Protein AF-A0A7S1WY12-F1 (afdb_monomer)

Organism: NCBI:txid63592

Solvent-accessible surface area (backbone atoms only — not comparable to full-atom values): 8008 Å² total; per-residue (Å²): 136,87,81,88,80,81,86,77,82,85,73,84,78,81,67,90,74,77,73,78,71,80,78,79,76,77,88,72,91,84,85,82,84,88,78,97,66,94,70,84,74,74,75,79,73,78,46,74,67,54,27,58,75,67,70,53,50,73,65,61,52,51,52,48,52,52,51,50,46,61,74,48,68,84,60,87,48,79,42,71,44,54,40,91,88,76,64,47,66,28,19,70,45,28,46,63,38,95,89,42,82,90,40,72,43,70,74,53,81,42,95,75,82,92,130

Radius of gyration: 26.6 Å; Cα contacts (8 Å, |Δi|>4): 78; chains: 1; bounding box: 49×37×88 Å

Sequence (115 aa):
PSGGRGATRGTRQWGPEVASRDEEWWHSDDSGSDSSGSGDEEREQATEAELDEWLIDPDVDAEDAKWVEEKRCGRESDAILSCPACLTTLCIDCQQHEVYLNQYRAMFVMNCAVG

pLDDT: mean 74.4, std 21.24, range [38.12, 96.06]

Foldseek 3Di:
DDDDDDDDDPPPDPDDPPPPPPCPPDPDDDDDDDDDDPDPPPPPDQDPVNCVVVVNDPVVVVVVVVVVCVVLVVDDAPDWDADPVPRHTFASHWDADPVHRPDIDHPHTDPDDDD

InterPro domains:
  IPR019370 E2F-associated phosphoprotein [PF10238] (56-114)
  IPR019370 E2F-associated phosphoprotein [PTHR15967] (29-114)

Secondary structure (DSSP, 8-state):
------------------------S-------------------PPPHHHHHHTT--HHHHHHHHHHHHHHHTT---S--EE-TTT--EEESSEEE-SS-TT-EEESS--S----

Mean predicted aligned error: 17.14 Å

Structure (mmCIF, N/CA/C/O backbone):
data_AF-A0A7S1WY12-F1
#
_entry.id   AF-A0A7S1WY12-F1
#
loop_
_atom_site.group_PDB
_atom_site.id
_atom_site.type_symbol
_atom_site.label_atom_id
_atom_site.label_alt_id
_atom_site.label_comp_id
_atom_site.label_asym_id
_atom_site.label_entity_id
_atom_site.label_seq_id
_atom_site.pdbx_PDB_ins_code
_atom_site.Cartn_x
_atom_site.Cartn_y
_atom_site.Cartn_z
_atom_site.occupancy
_atom_site.B_iso_or_equiv
_atom_site.auth_seq_id
_atom_site.auth_comp_id
_atom_site.auth_asym_id
_atom_site.auth_atom_id
_atom_site.pdbx_PDB_model_num
ATOM 1 N N . PRO A 1 1 ? 35.786 -23.676 -60.249 1.00 40.78 1 PRO A N 1
ATOM 2 C CA . PRO A 1 1 ? 35.154 -22.394 -59.850 1.00 40.78 1 PRO A CA 1
ATOM 3 C C . PRO A 1 1 ? 34.005 -22.656 -58.859 1.00 40.78 1 PRO A C 1
ATOM 5 O O . PRO A 1 1 ? 32.944 -23.123 -59.246 1.00 40.78 1 PRO A O 1
ATOM 8 N N . SER A 1 2 ? 34.292 -22.679 -57.556 1.00 46.25 2 SER A N 1
ATOM 9 C CA . SER A 1 2 ? 34.373 -21.491 -56.684 1.00 46.25 2 SER A CA 1
ATOM 10 C C . SER A 1 2 ? 32.996 -20.900 -56.380 1.00 46.25 2 SER A C 1
ATOM 12 O O . SER A 1 2 ? 32.371 -20.309 -57.255 1.00 46.25 2 SER A O 1
ATOM 14 N N . GLY A 1 3 ? 32.571 -20.997 -55.119 1.00 40.72 3 GLY A N 1
ATOM 15 C CA . GLY A 1 3 ? 31.475 -20.177 -54.609 1.00 40.72 3 GLY A CA 1
ATOM 16 C C . GLY A 1 3 ? 30.720 -20.785 -53.437 1.00 40.72 3 GLY A C 1
ATOM 17 O O . GLY A 1 3 ? 29.519 -21.001 -53.544 1.00 40.72 3 GLY A O 1
ATOM 18 N N . GLY A 1 4 ? 31.409 -21.057 -52.325 1.00 38.16 4 GLY A N 1
ATOM 19 C CA . GLY A 1 4 ? 30.743 -21.305 -51.048 1.00 38.16 4 GLY A CA 1
ATOM 20 C C . GLY A 1 4 ? 29.958 -20.071 -50.596 1.00 38.16 4 GLY A C 1
ATOM 21 O O . GLY A 1 4 ? 30.413 -18.940 -50.769 1.00 38.16 4 GLY A O 1
ATOM 22 N N . ARG A 1 5 ? 28.779 -20.279 -50.007 1.00 44.53 5 ARG A N 1
ATOM 23 C CA . ARG A 1 5 ? 28.081 -19.252 -49.226 1.00 44.53 5 ARG A CA 1
ATOM 24 C C . ARG A 1 5 ? 27.891 -19.807 -47.825 1.00 44.53 5 ARG A C 1
ATOM 26 O O . ARG A 1 5 ? 27.220 -20.816 -47.632 1.00 44.53 5 ARG A O 1
ATOM 33 N N . GLY A 1 6 ? 28.607 -19.182 -46.898 1.00 38.12 6 GLY A N 1
ATOM 34 C CA . GLY A 1 6 ? 28.653 -19.542 -45.495 1.00 38.12 6 GLY A CA 1
ATOM 35 C C . GLY A 1 6 ? 27.314 -19.329 -44.805 1.00 38.12 6 GLY A C 1
ATOM 36 O O . GLY A 1 6 ? 26.553 -18.416 -45.124 1.00 38.12 6 GLY A O 1
ATOM 37 N N . ALA A 1 7 ? 27.068 -20.197 -43.835 1.00 41.62 7 ALA A N 1
ATOM 38 C CA . ALA A 1 7 ? 26.084 -19.996 -42.799 1.00 41.62 7 ALA A CA 1
ATOM 39 C C . ALA A 1 7 ? 26.522 -18.842 -41.889 1.00 41.62 7 ALA A C 1
ATOM 41 O O . ALA A 1 7 ? 27.627 -18.876 -41.356 1.00 41.62 7 ALA A O 1
ATOM 42 N N . THR A 1 8 ? 25.626 -17.897 -41.618 1.00 49.88 8 THR A N 1
ATOM 43 C CA . THR A 1 8 ? 25.551 -17.271 -40.295 1.00 49.88 8 THR A CA 1
ATOM 44 C C . THR A 1 8 ? 24.088 -17.224 -39.872 1.00 49.88 8 THR A C 1
ATOM 46 O O . THR A 1 8 ? 23.239 -16.541 -40.441 1.00 49.88 8 THR A O 1
ATOM 49 N N . ARG A 1 9 ? 23.777 -18.059 -38.881 1.00 44.22 9 ARG A N 1
ATOM 50 C CA . ARG A 1 9 ? 22.547 -17.998 -38.103 1.00 44.22 9 ARG A CA 1
ATOM 51 C C . ARG A 1 9 ? 22.624 -16.719 -37.275 1.00 44.22 9 ARG A C 1
ATOM 53 O O . ARG A 1 9 ? 23.502 -16.603 -36.429 1.00 44.22 9 ARG A O 1
ATOM 60 N N . GLY A 1 10 ? 21.730 -15.768 -37.523 1.00 38.28 10 GLY A N 1
ATOM 61 C CA . GLY A 1 10 ? 21.543 -14.620 -36.643 1.00 38.28 10 GLY A CA 1
ATOM 62 C C . GLY A 1 10 ? 20.892 -15.081 -35.343 1.00 38.28 10 GLY A C 1
ATOM 63 O O . GLY A 1 10 ? 19.669 -15.109 -35.236 1.00 38.28 10 GLY A O 1
ATOM 64 N N . THR A 1 11 ? 21.700 -15.482 -34.367 1.00 43.97 11 THR A N 1
ATOM 65 C CA . THR A 1 11 ? 21.253 -15.651 -32.986 1.00 43.97 11 THR A CA 1
ATOM 66 C C . THR A 1 11 ? 20.983 -14.262 -32.418 1.00 43.97 11 THR A C 1
ATOM 68 O O . THR A 1 11 ? 21.916 -13.508 -32.147 1.00 43.97 11 THR A O 1
ATOM 71 N N . ARG A 1 12 ? 19.708 -13.902 -32.228 1.00 41.06 12 ARG A N 1
ATOM 72 C CA . ARG A 1 12 ? 19.363 -12.857 -31.259 1.00 41.06 12 ARG A CA 1
ATOM 73 C C . ARG A 1 12 ? 19.641 -13.452 -29.885 1.00 41.06 12 ARG A C 1
ATOM 75 O O . ARG A 1 12 ? 18.817 -14.168 -29.329 1.00 41.06 12 ARG A O 1
ATOM 82 N N . GLN A 1 13 ? 20.861 -13.230 -29.419 1.00 42.97 13 GLN A N 1
ATOM 83 C CA . GLN A 1 13 ? 21.287 -13.501 -28.059 1.00 42.97 13 GLN A CA 1
ATOM 84 C C . GLN A 1 13 ? 20.507 -12.587 -27.109 1.00 42.97 13 GLN A C 1
ATOM 86 O O . GLN A 1 13 ? 20.871 -11.438 -26.896 1.00 42.97 13 GLN A O 1
ATOM 91 N N . TRP A 1 14 ? 19.420 -13.089 -26.540 1.00 38.22 14 TRP A N 1
ATOM 92 C CA . TRP A 1 14 ? 18.974 -12.593 -25.243 1.00 38.22 14 TRP A CA 1
ATOM 93 C C . TRP A 1 14 ? 19.657 -13.486 -24.214 1.00 38.22 14 TRP A C 1
ATOM 95 O O . TRP A 1 14 ? 19.120 -14.508 -23.796 1.00 38.22 14 TRP A O 1
ATOM 105 N N . GLY A 1 15 ? 20.925 -13.170 -23.948 1.00 44.94 15 GLY A N 1
ATOM 106 C CA . GLY A 1 15 ? 21.629 -13.706 -22.791 1.00 44.94 15 GLY A CA 1
ATOM 107 C C . GLY A 1 15 ? 21.059 -13.071 -21.518 1.00 44.94 15 GLY A C 1
ATOM 108 O O . GLY A 1 15 ? 20.546 -11.951 -21.585 1.00 44.94 15 GLY A O 1
ATOM 109 N N . PRO A 1 16 ? 21.113 -13.766 -20.373 1.00 49.66 16 PRO A N 1
ATOM 110 C CA . PRO A 1 16 ? 20.734 -13.181 -19.103 1.00 49.66 16 PRO A CA 1
ATOM 111 C C . PRO A 1 16 ? 21.864 -12.254 -18.654 1.00 49.66 16 PRO A C 1
ATOM 113 O O . PRO A 1 16 ? 22.876 -12.708 -18.134 1.00 49.66 16 PRO A O 1
ATOM 116 N N . GLU A 1 17 ? 21.693 -10.954 -18.845 1.00 47.22 17 GLU A N 1
ATOM 117 C CA . GLU A 1 17 ? 22.358 -9.970 -17.997 1.00 47.22 17 GLU A CA 1
ATOM 118 C C . GLU A 1 17 ? 21.270 -9.406 -17.095 1.00 47.22 17 GLU A C 1
ATOM 120 O O . GLU A 1 17 ? 20.624 -8.396 -17.371 1.00 47.22 17 GLU A O 1
ATOM 125 N N . VAL A 1 18 ? 21.001 -10.163 -16.031 1.00 56.00 18 VAL A N 1
ATOM 126 C CA . VAL A 1 18 ? 20.467 -9.583 -14.808 1.00 56.00 18 VAL A CA 1
ATOM 127 C C . VAL A 1 18 ? 21.519 -8.572 -14.371 1.00 56.00 18 VAL A C 1
ATOM 129 O O . VAL A 1 18 ? 22.523 -8.923 -13.762 1.00 56.00 18 VAL A O 1
ATOM 132 N N . ALA A 1 19 ? 21.334 -7.325 -14.804 1.00 44.28 19 ALA A N 1
ATOM 133 C CA . ALA A 1 19 ? 22.026 -6.196 -14.226 1.00 44.28 19 ALA A CA 1
ATOM 134 C C . ALA A 1 19 ? 21.689 -6.246 -12.738 1.00 44.28 19 ALA A C 1
ATOM 136 O O . ALA A 1 19 ? 20.542 -6.028 -12.340 1.00 44.28 19 ALA A O 1
ATOM 137 N N . SER A 1 20 ? 22.686 -6.679 -11.974 1.00 48.78 20 SER A N 1
ATOM 138 C CA . SER A 1 20 ? 22.761 -6.635 -10.528 1.00 48.78 20 SER A CA 1
ATOM 139 C C . SER A 1 20 ? 22.315 -5.251 -10.102 1.00 48.78 20 SER A C 1
ATOM 141 O O . SER A 1 20 ? 23.036 -4.272 -10.268 1.00 48.78 20 SER A O 1
ATOM 143 N N . ARG A 1 21 ? 21.069 -5.163 -9.657 1.00 46.66 21 ARG A N 1
ATOM 144 C CA . ARG A 1 21 ? 20.567 -3.988 -8.977 1.00 46.66 21 ARG A CA 1
ATOM 145 C C . ARG A 1 21 ? 21.263 -4.017 -7.636 1.00 46.66 21 ARG A C 1
ATOM 147 O O . ARG A 1 21 ? 20.963 -4.906 -6.850 1.00 46.66 21 ARG A O 1
ATOM 154 N N . ASP A 1 22 ? 22.237 -3.131 -7.479 1.00 53.03 22 ASP A N 1
ATOM 155 C CA . ASP A 1 22 ? 23.016 -2.944 -6.267 1.00 53.03 22 ASP A CA 1
ATOM 156 C C . ASP A 1 22 ? 22.095 -3.066 -5.047 1.00 53.03 22 ASP A C 1
ATOM 158 O O . ASP A 1 22 ? 21.202 -2.247 -4.810 1.00 53.03 22 ASP A O 1
ATOM 162 N N . GLU A 1 23 ? 22.256 -4.180 -4.338 1.00 53.88 23 GLU A N 1
ATOM 163 C CA . GLU A 1 23 ? 21.568 -4.498 -3.097 1.00 53.88 23 GLU A CA 1
ATOM 164 C C . GLU A 1 23 ? 22.253 -3.729 -1.964 1.00 53.88 23 GLU A C 1
ATOM 166 O O . GLU A 1 23 ? 22.792 -4.305 -1.031 1.00 53.88 23 GLU A O 1
ATOM 171 N N . GLU A 1 24 ? 22.223 -2.397 -2.026 1.00 55.16 24 GLU A N 1
ATOM 172 C CA . GLU A 1 24 ? 22.533 -1.529 -0.881 1.00 55.16 24 GLU A CA 1
ATOM 173 C C . GLU A 1 24 ? 21.269 -1.308 -0.036 1.00 55.16 24 GLU A C 1
ATOM 175 O O . GLU A 1 24 ? 20.922 -0.204 0.381 1.00 55.16 24 GLU A O 1
ATOM 180 N N . TRP A 1 25 ? 20.541 -2.398 0.194 1.00 52.69 25 TRP A N 1
ATOM 181 C CA . TRP A 1 25 ? 19.481 -2.481 1.186 1.00 52.69 25 TRP A CA 1
ATOM 182 C C . TRP A 1 25 ? 20.104 -3.104 2.441 1.00 52.69 25 TRP A C 1
ATOM 184 O O . TRP A 1 25 ? 20.111 -4.317 2.612 1.00 52.69 25 TRP A O 1
ATOM 194 N N . TRP A 1 26 ? 20.652 -2.230 3.291 1.00 48.44 26 TRP A N 1
ATOM 195 C CA . TRP A 1 26 ? 21.133 -2.497 4.655 1.00 48.44 26 TRP A CA 1
ATOM 196 C C . TRP A 1 26 ? 22.349 -3.433 4.793 1.00 48.44 26 TRP A C 1
ATOM 198 O O . TRP A 1 26 ? 22.249 -4.544 5.305 1.00 48.44 26 TRP A O 1
ATOM 208 N N . HIS A 1 27 ? 23.542 -2.933 4.460 1.00 47.25 27 HIS A N 1
ATOM 209 C CA . HIS A 1 27 ? 24.774 -3.393 5.110 1.00 47.25 27 HIS A CA 1
ATOM 210 C C . HIS A 1 27 ? 25.033 -2.518 6.340 1.00 47.25 27 HIS A C 1
ATOM 212 O O . HIS A 1 27 ? 25.677 -1.477 6.240 1.00 47.25 27 HIS A O 1
ATOM 218 N N . SER A 1 28 ? 24.499 -2.918 7.493 1.00 52.81 28 SER A N 1
ATOM 219 C CA . SER A 1 28 ? 25.014 -2.458 8.784 1.00 52.81 28 SER A CA 1
ATOM 220 C C . SER A 1 28 ? 25.883 -3.564 9.366 1.00 52.81 28 SER A C 1
ATOM 222 O O . SER A 1 28 ? 25.480 -4.724 9.417 1.00 52.81 28 SER A O 1
ATOM 224 N N . ASP A 1 29 ? 27.105 -3.187 9.713 1.00 52.72 29 ASP A N 1
ATOM 225 C CA . ASP A 1 29 ? 28.189 -4.041 10.172 1.00 52.72 29 ASP A CA 1
ATOM 226 C C . ASP A 1 29 ? 27.803 -4.888 11.399 1.00 52.72 29 ASP A C 1
ATOM 228 O O . ASP A 1 29 ? 27.688 -4.364 12.504 1.00 52.72 29 ASP A O 1
ATOM 232 N N . ASP A 1 30 ? 27.678 -6.208 11.232 1.00 55.66 30 ASP A N 1
ATOM 233 C CA . ASP A 1 30 ? 27.815 -7.160 12.339 1.00 55.66 30 ASP A CA 1
ATOM 234 C C . ASP A 1 30 ? 29.178 -7.848 12.224 1.00 55.66 30 ASP A C 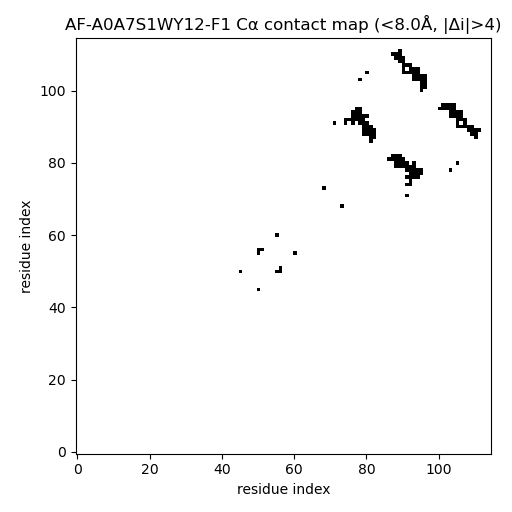1
ATOM 236 O O . ASP A 1 30 ? 29.447 -8.647 11.321 1.00 55.66 30 ASP A O 1
ATOM 240 N N . SER A 1 31 ? 30.101 -7.469 13.103 1.00 59.88 31 SER A N 1
ATOM 241 C CA . SER A 1 31 ? 31.380 -8.154 13.280 1.00 59.88 31 SER A CA 1
ATOM 242 C C . SER A 1 31 ? 31.893 -7.931 14.701 1.00 59.88 31 SER A C 1
ATOM 244 O O . SER A 1 31 ? 32.574 -6.941 14.964 1.00 59.88 31 SER A O 1
ATOM 246 N N . GLY A 1 32 ? 31.618 -8.878 15.614 1.00 46.66 32 GLY A N 1
ATOM 247 C CA . GLY A 1 32 ? 32.311 -8.921 16.911 1.00 46.66 32 GLY A CA 1
ATOM 248 C C . GLY A 1 32 ? 31.772 -9.831 18.029 1.00 46.66 32 GLY A C 1
ATOM 249 O O . GLY A 1 32 ? 31.378 -9.319 19.062 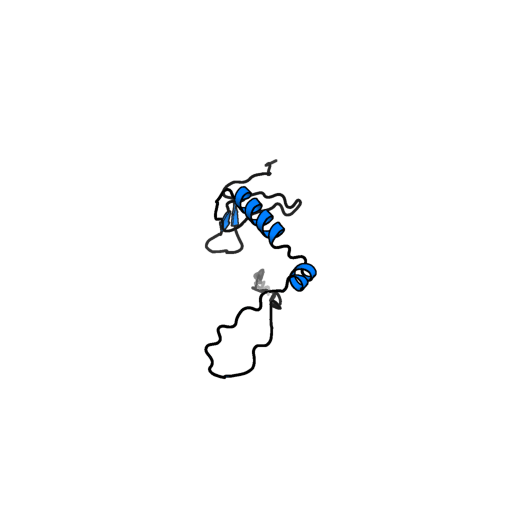1.00 46.66 32 GLY A O 1
ATOM 250 N N . SER A 1 33 ? 31.830 -11.155 17.836 1.00 50.16 33 SER A N 1
ATOM 251 C CA . SER A 1 33 ? 32.141 -12.248 18.798 1.00 50.16 33 SER A CA 1
ATOM 252 C C . SER A 1 33 ? 31.794 -12.155 20.317 1.00 50.16 33 SER A C 1
ATOM 254 O O . SER A 1 33 ? 32.375 -11.378 21.068 1.00 50.16 33 SER A O 1
ATOM 256 N N . ASP A 1 34 ? 30.919 -13.087 20.733 1.00 50.81 34 ASP A N 1
ATOM 257 C CA . ASP A 1 34 ? 30.766 -13.832 22.006 1.00 50.81 34 ASP A CA 1
ATOM 258 C C . ASP A 1 34 ? 30.926 -13.178 23.403 1.00 50.81 34 ASP A C 1
ATOM 260 O O . ASP A 1 34 ? 32.003 -13.049 23.981 1.00 50.81 34 ASP A O 1
ATOM 264 N N . SER A 1 35 ? 29.784 -13.021 24.086 1.00 43.03 35 SER A N 1
ATOM 265 C CA . SER A 1 35 ? 29.655 -13.305 25.523 1.00 43.03 35 SER A CA 1
ATOM 266 C C . SER A 1 35 ? 28.252 -13.827 25.830 1.00 43.03 35 SER A C 1
ATOM 268 O O . SER A 1 35 ? 27.246 -13.217 25.491 1.00 43.03 35 SER A O 1
ATOM 270 N N . SER A 1 36 ? 28.183 -14.997 26.456 1.00 54.97 36 SER A N 1
ATOM 271 C CA . SER A 1 36 ? 26.949 -15.639 26.902 1.00 54.97 36 SER A CA 1
ATOM 272 C C . SER A 1 36 ? 26.177 -14.763 27.895 1.00 54.97 36 SER A C 1
ATOM 274 O O . SER A 1 36 ? 26.615 -14.586 29.033 1.00 54.97 36 SER A O 1
ATOM 276 N N . GLY A 1 37 ? 25.000 -14.299 27.487 1.00 41.53 37 GLY A N 1
ATOM 277 C CA . GLY A 1 37 ? 23.950 -13.762 28.346 1.00 41.53 37 GLY A CA 1
ATOM 278 C C . GLY A 1 37 ? 22.613 -13.953 27.638 1.00 41.53 37 GLY A C 1
ATOM 279 O O . GLY A 1 37 ? 22.507 -13.653 26.454 1.00 41.53 37 GLY A O 1
ATOM 280 N N . SER A 1 38 ? 21.608 -14.501 28.324 1.00 52.31 38 SER A N 1
ATOM 281 C CA . SER A 1 38 ? 20.221 -14.423 27.859 1.00 52.31 38 SER A CA 1
ATOM 282 C C . SER A 1 38 ? 19.827 -12.948 27.844 1.00 52.31 38 SER A C 1
ATOM 284 O O . SER A 1 38 ? 19.462 -12.404 28.881 1.00 52.31 38 SER A O 1
ATOM 286 N N . GLY A 1 39 ? 20.016 -12.290 26.706 1.00 39.06 39 GLY A N 1
ATOM 287 C CA . GLY A 1 39 ? 19.593 -10.920 26.486 1.00 39.06 39 GLY A CA 1
ATOM 288 C C . GLY A 1 39 ? 18.166 -10.936 25.976 1.00 39.06 39 GLY A C 1
ATOM 289 O O . GLY A 1 39 ? 17.937 -11.135 24.787 1.00 39.06 39 GLY A O 1
ATOM 290 N N . ASP A 1 40 ? 17.206 -10.735 26.872 1.00 53.31 40 ASP A N 1
ATOM 291 C CA . ASP A 1 40 ? 16.018 -9.978 26.504 1.00 53.31 40 ASP A CA 1
ATOM 292 C C . ASP A 1 40 ? 16.531 -8.591 26.091 1.00 53.31 40 ASP A C 1
ATOM 294 O O . ASP A 1 40 ? 16.755 -7.721 26.930 1.00 53.31 40 ASP A O 1
ATOM 298 N N . GLU A 1 41 ? 16.852 -8.418 24.810 1.00 58.75 41 GLU A N 1
ATOM 299 C CA . GLU A 1 41 ? 17.164 -7.103 24.263 1.00 58.75 41 GLU A CA 1
ATOM 300 C C . GLU A 1 41 ? 15.841 -6.338 24.233 1.00 58.75 41 GLU A C 1
ATOM 302 O O . GLU A 1 41 ? 15.048 -6.440 23.294 1.00 58.75 41 GLU A O 1
ATOM 307 N N . GLU A 1 42 ? 15.543 -5.661 25.345 1.00 60.62 42 GLU A N 1
ATOM 308 C CA . GLU A 1 42 ? 14.441 -4.717 25.450 1.00 60.62 42 GLU A CA 1
ATOM 309 C C . GLU A 1 42 ? 14.597 -3.706 24.313 1.00 60.62 42 GLU A C 1
ATOM 311 O O . GLU A 1 42 ? 15.466 -2.839 24.353 1.00 60.62 42 GLU A O 1
ATOM 316 N N . ARG A 1 43 ? 13.773 -3.847 23.268 1.00 59.47 43 ARG A N 1
ATOM 317 C CA . ARG A 1 43 ? 13.647 -2.857 22.198 1.00 59.47 43 ARG A CA 1
ATOM 318 C C . ARG A 1 43 ? 13.369 -1.514 22.862 1.00 59.47 43 ARG A C 1
ATOM 320 O O . ARG A 1 43 ? 12.266 -1.316 23.376 1.00 59.47 43 ARG A O 1
ATOM 327 N N . GLU A 1 44 ? 14.367 -0.634 22.870 1.00 67.88 44 GLU A N 1
ATOM 328 C CA . GLU A 1 44 ? 14.241 0.712 23.417 1.00 67.88 44 GLU A CA 1
ATOM 329 C C . GLU A 1 44 ? 13.036 1.372 22.738 1.00 67.88 44 GLU A C 1
ATOM 331 O O . GLU A 1 44 ? 12.957 1.488 21.512 1.00 67.88 44 GLU A O 1
ATOM 336 N N . GLN A 1 45 ? 12.012 1.665 23.536 1.00 68.38 45 GLN A N 1
ATOM 337 C CA . GLN A 1 45 ? 10.800 2.306 23.047 1.00 68.38 45 GLN A CA 1
ATOM 338 C C . GLN A 1 45 ? 11.170 3.744 22.696 1.00 68.38 45 GLN A C 1
ATOM 340 O O . GLN A 1 45 ? 11.713 4.447 23.547 1.00 68.38 45 GLN A O 1
ATOM 345 N N . ALA A 1 46 ? 10.888 4.160 21.458 1.00 79.25 46 ALA A N 1
ATOM 346 C CA . ALA A 1 46 ? 11.104 5.535 21.025 1.00 79.25 46 ALA A CA 1
ATOM 347 C C . ALA A 1 46 ? 10.408 6.490 22.000 1.00 79.25 46 ALA A C 1
ATOM 349 O O . ALA A 1 46 ? 9.246 6.287 22.371 1.00 79.25 46 ALA A O 1
ATOM 350 N N . THR A 1 47 ? 11.131 7.508 22.446 1.00 84.38 47 THR A N 1
ATOM 351 C CA . THR A 1 47 ? 10.569 8.540 23.313 1.00 84.38 47 THR A CA 1
ATOM 352 C C . THR A 1 47 ? 9.571 9.396 22.536 1.00 84.38 47 THR A C 1
ATOM 354 O O . THR A 1 47 ? 9.642 9.508 21.316 1.00 84.38 47 THR A O 1
ATOM 357 N N . GLU A 1 48 ? 8.656 10.059 23.239 1.00 78.44 48 GLU A N 1
ATOM 358 C CA . GLU A 1 48 ? 7.683 10.970 22.615 1.00 78.44 48 GLU A CA 1
ATOM 359 C C . GLU A 1 48 ? 8.361 12.077 21.783 1.00 78.44 48 GLU A C 1
ATOM 361 O O . GLU A 1 48 ? 7.853 12.469 20.740 1.00 78.44 48 GLU A O 1
ATOM 366 N N . ALA A 1 49 ? 9.555 12.522 22.191 1.00 81.56 49 ALA A N 1
ATOM 367 C CA . ALA A 1 49 ? 10.346 13.501 21.447 1.00 81.56 49 ALA A CA 1
ATOM 368 C C . ALA A 1 49 ? 10.950 12.930 20.152 1.00 81.56 49 ALA A C 1
ATOM 370 O O . ALA A 1 49 ? 11.014 13.634 19.149 1.00 81.56 49 ALA A O 1
ATOM 371 N N . GLU A 1 50 ? 11.378 11.665 20.161 1.00 85.50 50 GLU A N 1
ATOM 372 C CA . GLU A 1 50 ? 11.871 10.982 18.958 1.00 85.50 50 GLU A CA 1
ATOM 373 C C . GLU A 1 50 ? 10.729 10.665 17.987 1.00 85.50 50 GLU A C 1
ATOM 375 O O . GLU A 1 50 ? 10.907 10.783 16.778 1.00 85.50 50 GLU A O 1
ATOM 380 N N . LEU A 1 51 ? 9.545 10.313 18.503 1.00 87.19 51 LEU A N 1
ATOM 381 C CA . LEU A 1 51 ? 8.338 10.136 17.692 1.00 87.19 51 LEU A CA 1
ATOM 382 C C . LEU A 1 51 ? 7.929 11.449 17.008 1.00 87.19 51 LEU A C 1
ATOM 384 O O . LEU A 1 51 ? 7.690 11.440 15.803 1.00 87.19 51 LEU A O 1
ATOM 388 N N . ASP A 1 52 ? 7.932 12.574 17.731 1.00 82.44 52 ASP A N 1
ATOM 389 C CA . ASP A 1 52 ? 7.642 13.903 17.166 1.00 82.44 52 ASP A CA 1
ATOM 390 C C . ASP A 1 52 ? 8.699 14.331 16.129 1.00 82.44 52 ASP A C 1
ATOM 392 O O . ASP A 1 52 ? 8.358 14.829 15.054 1.00 82.44 52 ASP A O 1
ATOM 396 N N . GLU A 1 53 ? 9.986 14.052 16.379 1.00 89.38 53 GLU A N 1
ATOM 397 C CA . GLU A 1 53 ? 11.059 14.281 15.398 1.00 89.38 53 GLU A CA 1
ATOM 398 C C . GLU A 1 53 ? 10.882 13.425 14.131 1.00 89.38 53 GLU A C 1
ATOM 400 O O . GLU A 1 53 ? 11.161 13.884 13.019 1.00 89.38 53 GLU A O 1
ATOM 405 N N . TRP A 1 54 ? 10.386 12.194 14.277 1.00 85.94 54 TRP A N 1
ATOM 406 C CA . TRP A 1 54 ? 10.089 11.289 13.163 1.00 85.94 54 TRP A CA 1
ATOM 407 C C . TRP A 1 54 ? 8.689 11.485 12.572 1.00 85.94 54 TRP A C 1
ATOM 409 O O . TRP A 1 54 ? 8.332 10.766 11.636 1.00 85.94 54 TRP A O 1
ATOM 419 N N . LEU A 1 55 ? 7.931 12.480 13.056 1.00 85.75 55 LEU A N 1
ATOM 420 C CA . LEU A 1 55 ? 6.554 12.776 12.642 1.00 85.75 55 LEU A CA 1
ATOM 421 C C . LEU A 1 55 ? 5.612 11.563 12.766 1.00 85.75 55 LEU A C 1
ATOM 423 O O . LEU A 1 55 ? 4.709 11.389 11.948 1.00 85.75 55 LEU A O 1
ATOM 427 N N . ILE A 1 56 ? 5.838 10.718 13.770 1.00 89.38 56 ILE A N 1
ATOM 428 C CA . ILE A 1 56 ? 5.010 9.553 14.088 1.00 89.38 56 ILE A CA 1
ATOM 429 C C . ILE A 1 56 ? 4.045 9.964 15.201 1.00 89.38 56 ILE A C 1
ATOM 431 O O . ILE A 1 56 ? 4.458 10.153 16.344 1.00 89.38 56 ILE A O 1
ATOM 435 N N . ASP A 1 57 ? 2.761 10.090 14.875 1.00 91.88 57 ASP A N 1
ATOM 436 C CA . ASP A 1 57 ? 1.701 10.343 15.853 1.00 91.88 57 ASP A CA 1
ATOM 437 C C . ASP A 1 57 ? 0.925 9.034 16.079 1.00 91.88 57 ASP A C 1
ATOM 439 O O . ASP A 1 57 ? 0.158 8.619 15.205 1.00 91.88 57 ASP A O 1
ATOM 443 N N . PRO A 1 58 ? 1.102 8.365 17.236 1.00 90.31 58 PRO A N 1
ATOM 444 C CA . PRO A 1 58 ? 0.526 7.045 17.472 1.00 90.31 58 PRO A CA 1
ATOM 445 C C . PRO A 1 58 ? -1.007 7.043 17.464 1.00 90.31 58 PRO A C 1
ATOM 447 O O . PRO A 1 58 ? -1.607 6.012 17.149 1.00 90.31 58 PRO A O 1
ATOM 450 N N . ASP A 1 59 ? -1.642 8.165 17.810 1.00 91.69 59 ASP A N 1
ATOM 451 C CA . ASP A 1 59 ? -3.098 8.267 17.829 1.00 91.69 59 ASP A CA 1
ATOM 452 C C . ASP A 1 59 ? -3.632 8.412 16.399 1.00 91.69 59 ASP A C 1
ATOM 454 O O . ASP A 1 59 ? -4.534 7.669 15.998 1.00 91.69 59 ASP A O 1
ATOM 458 N N . VAL A 1 60 ? -3.032 9.304 15.603 1.00 92.50 60 VAL A N 1
ATOM 459 C CA . VAL A 1 60 ? -3.406 9.500 14.190 1.00 92.50 60 VAL A CA 1
ATOM 460 C C . VAL A 1 60 ? -3.132 8.239 13.373 1.00 92.50 60 VAL A C 1
ATOM 462 O O . VAL A 1 60 ? -3.995 7.799 12.610 1.00 92.50 60 VAL A O 1
ATOM 465 N N . ASP A 1 61 ? -1.984 7.596 13.587 1.00 91.56 61 ASP A N 1
ATOM 466 C CA . ASP A 1 61 ? -1.634 6.338 12.925 1.00 91.56 61 ASP A CA 1
ATOM 467 C C . ASP A 1 61 ? -2.637 5.221 13.261 1.00 91.56 61 ASP A C 1
ATOM 469 O O . ASP A 1 61 ? -2.994 4.407 12.402 1.00 91.56 61 ASP A O 1
ATOM 473 N N . ALA A 1 62 ? -3.137 5.178 14.501 1.00 93.56 62 ALA A N 1
ATOM 474 C CA . ALA A 1 62 ? -4.161 4.218 14.906 1.00 93.56 62 ALA A CA 1
ATOM 475 C C . ALA A 1 62 ? -5.521 4.496 14.237 1.00 93.56 62 ALA A C 1
ATOM 477 O O . ALA A 1 62 ? -6.229 3.553 13.853 1.00 93.56 62 ALA A O 1
ATOM 478 N N . GLU A 1 63 ? -5.894 5.769 14.069 1.00 96.06 63 GLU A N 1
ATOM 479 C CA . GLU A 1 63 ? -7.092 6.157 13.318 1.00 96.06 63 GLU A CA 1
ATOM 480 C C . GLU A 1 63 ? -6.977 5.776 11.835 1.00 96.06 63 GLU A C 1
ATOM 482 O O . GLU A 1 63 ? -7.905 5.170 11.279 1.00 96.06 63 GLU A O 1
ATOM 487 N N . ASP A 1 64 ? -5.824 6.038 11.221 1.00 94.00 64 ASP A N 1
ATOM 488 C CA . ASP A 1 64 ? -5.538 5.683 9.832 1.00 94.00 64 ASP A CA 1
ATOM 489 C C . ASP A 1 64 ? -5.536 4.163 9.625 1.00 94.00 64 ASP A C 1
ATOM 491 O O . ASP A 1 64 ? -6.143 3.662 8.671 1.00 94.00 64 ASP A O 1
ATOM 495 N N . ALA A 1 65 ? -4.950 3.396 10.550 1.00 92.88 65 ALA A N 1
ATOM 496 C CA . ALA A 1 65 ? -4.980 1.934 10.510 1.00 92.88 65 ALA A CA 1
ATOM 497 C C . ALA A 1 65 ? -6.420 1.394 10.514 1.00 92.88 65 ALA A C 1
ATOM 499 O O . ALA A 1 65 ? -6.776 0.526 9.707 1.00 92.88 65 ALA A O 1
ATOM 500 N N . LYS A 1 66 ? -7.286 1.951 11.371 1.00 94.56 66 LYS A N 1
ATOM 501 C CA . LYS A 1 66 ? -8.710 1.591 11.417 1.00 94.56 66 LYS A CA 1
ATOM 502 C C . LYS A 1 66 ? -9.434 1.968 10.123 1.00 94.56 66 LYS A C 1
ATOM 504 O O . LYS A 1 66 ? -10.267 1.197 9.640 1.00 94.56 66 LYS A O 1
ATOM 509 N N . TRP A 1 67 ? -9.123 3.131 9.555 1.00 93.25 67 TRP A N 1
ATOM 510 C CA . TRP A 1 67 ? -9.697 3.564 8.283 1.00 93.25 67 TRP A CA 1
ATOM 511 C C . TRP A 1 67 ? -9.302 2.624 7.137 1.00 93.25 67 TRP A C 1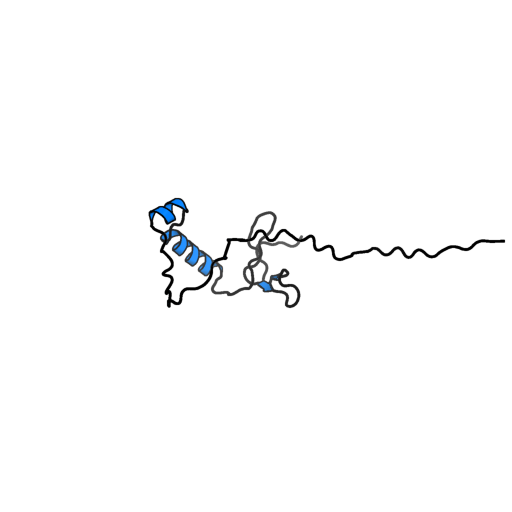
ATOM 513 O O . TRP A 1 67 ? -10.165 2.213 6.354 1.00 93.25 67 TRP A O 1
ATOM 523 N N . VAL A 1 68 ? -8.028 2.223 7.058 1.00 90.12 68 VAL A N 1
ATOM 524 C CA . VAL A 1 68 ? -7.541 1.269 6.048 1.00 90.12 68 VAL A CA 1
ATOM 525 C C . VAL A 1 68 ? -8.258 -0.074 6.179 1.00 90.12 68 VAL A C 1
ATOM 527 O O . VAL A 1 68 ? -8.696 -0.627 5.166 1.00 90.12 68 VAL A O 1
ATOM 530 N N . GLU A 1 69 ? -8.426 -0.581 7.401 1.00 90.50 69 GLU A N 1
ATOM 531 C CA . GLU A 1 69 ? -9.124 -1.847 7.656 1.00 90.50 69 GLU A CA 1
ATOM 532 C C . GLU A 1 69 ? -10.587 -1.799 7.183 1.00 90.50 69 GLU A C 1
ATOM 534 O O . GLU A 1 69 ? -11.069 -2.700 6.487 1.00 90.50 69 GLU A O 1
ATOM 539 N N . GLU A 1 70 ? -11.282 -0.689 7.448 1.00 90.94 70 GLU A N 1
ATOM 540 C CA . GLU A 1 70 ? -12.639 -0.465 6.942 1.00 90.94 70 GLU A CA 1
ATOM 541 C C . GLU A 1 70 ? -12.682 -0.500 5.403 1.00 90.94 70 GLU A C 1
ATOM 543 O O . GLU A 1 70 ? -13.556 -1.147 4.810 1.00 90.94 70 GLU A O 1
ATOM 548 N N . LYS A 1 71 ? -11.713 0.142 4.731 1.00 87.44 71 LYS A N 1
ATOM 549 C CA . LYS A 1 71 ? -11.626 0.139 3.258 1.00 87.44 71 LYS A CA 1
ATOM 550 C C . LYS A 1 71 ? -11.284 -1.228 2.680 1.00 87.44 71 LYS A C 1
ATOM 552 O O . LYS A 1 71 ? -11.763 -1.558 1.591 1.00 87.44 71 LYS A O 1
ATOM 557 N N . ARG A 1 72 ? -10.520 -2.048 3.400 1.00 88.38 72 ARG A N 1
ATOM 558 C CA . ARG A 1 72 ? -10.252 -3.442 3.014 1.00 88.38 72 ARG A CA 1
ATOM 559 C C . ARG A 1 72 ? -11.491 -4.327 3.143 1.00 88.38 72 ARG A C 1
ATOM 561 O O . ARG A 1 72 ? -11.572 -5.339 2.447 1.00 88.38 72 ARG A O 1
ATOM 568 N N . CYS A 1 73 ? -12.487 -3.913 3.930 1.00 84.56 73 CYS A N 1
ATOM 569 C CA . CYS A 1 73 ? -13.714 -4.667 4.208 1.00 84.56 73 CYS A CA 1
ATOM 570 C C . CYS A 1 73 ? -13.423 -6.081 4.746 1.00 84.56 73 CYS A C 1
ATOM 572 O O . CYS A 1 73 ? -14.104 -7.033 4.359 1.00 84.56 73 CYS A O 1
ATOM 574 N N . GLY A 1 74 ? -12.383 -6.222 5.576 1.00 84.88 74 GLY A N 1
ATOM 575 C CA . GLY A 1 74 ? -11.958 -7.503 6.150 1.00 84.88 74 GLY A CA 1
ATOM 576 C C . GLY A 1 74 ? -11.375 -8.504 5.147 1.00 84.88 74 GLY A C 1
ATOM 577 O O . GLY A 1 74 ? -11.340 -9.698 5.433 1.00 84.88 74 GLY A O 1
ATOM 578 N N . ARG A 1 75 ? -10.970 -8.058 3.949 1.00 86.31 75 ARG A N 1
ATOM 579 C CA . ARG A 1 75 ? -10.288 -8.913 2.968 1.00 86.31 75 ARG A CA 1
ATOM 580 C C . ARG A 1 75 ? -8.786 -8.926 3.230 1.00 86.31 75 ARG A C 1
ATOM 582 O O . ARG A 1 75 ? -8.136 -7.883 3.169 1.00 86.31 75 ARG A O 1
ATOM 589 N N . GLU A 1 76 ? -8.244 -10.120 3.425 1.00 88.50 76 GLU A N 1
ATOM 590 C CA . GLU A 1 76 ? -6.809 -10.385 3.359 1.00 88.50 76 GLU A CA 1
ATOM 591 C C . GLU A 1 76 ? -6.444 -10.723 1.907 1.00 88.50 76 GLU A C 1
ATOM 593 O O . GLU A 1 76 ? -7.040 -11.611 1.301 1.00 88.50 76 GLU A O 1
ATOM 598 N N . SER A 1 77 ? -5.510 -9.977 1.321 1.00 90.50 77 SER A N 1
ATOM 599 C CA . SER A 1 77 ? -5.141 -10.072 -0.097 1.00 90.50 77 SER A CA 1
ATOM 600 C C . SER A 1 77 ? -3.635 -9.920 -0.263 1.00 90.50 77 SER A C 1
ATOM 602 O O . SER A 1 77 ? -3.039 -9.113 0.454 1.00 90.50 77 SER A O 1
ATOM 604 N N . ASP A 1 78 ? -3.049 -10.558 -1.276 1.00 91.88 78 ASP A N 1
ATOM 605 C CA . ASP A 1 78 ? -1.599 -10.495 -1.520 1.00 91.88 78 ASP A CA 1
ATOM 606 C C . ASP A 1 78 ? -1.108 -9.076 -1.858 1.00 91.88 78 ASP A C 1
ATOM 608 O O . ASP A 1 78 ? 0.016 -8.697 -1.536 1.00 91.88 78 ASP A O 1
ATOM 612 N N . ALA A 1 79 ? -1.945 -8.282 -2.537 1.00 92.75 79 ALA A N 1
ATOM 613 C CA . ALA A 1 79 ? -1.593 -6.942 -2.996 1.00 92.75 79 ALA A CA 1
ATOM 614 C C . ALA A 1 79 ? -2.821 -6.045 -3.205 1.00 92.75 79 ALA A C 1
ATOM 616 O O . ALA A 1 79 ? -3.940 -6.521 -3.393 1.00 92.75 79 ALA A O 1
ATOM 617 N N . ILE A 1 80 ? -2.572 -4.734 -3.261 1.00 93.06 80 ILE A N 1
ATOM 618 C CA . ILE A 1 80 ? -3.507 -3.720 -3.764 1.00 93.06 80 ILE A CA 1
ATOM 619 C C . ILE A 1 80 ? -2.930 -3.160 -5.067 1.00 93.06 80 ILE A C 1
ATOM 621 O O . ILE A 1 80 ? -1.758 -2.785 -5.116 1.00 93.06 80 ILE A O 1
ATOM 625 N N . LEU A 1 81 ? -3.745 -3.081 -6.120 1.00 94.19 81 LEU A N 1
ATOM 626 C CA . LEU A 1 81 ? -3.331 -2.528 -7.413 1.00 94.19 81 LEU A CA 1
ATOM 627 C C . LEU A 1 81 ? -3.845 -1.101 -7.576 1.00 94.19 81 LEU A C 1
ATOM 629 O O . LEU A 1 81 ? -5.033 -0.841 -7.383 1.00 94.19 81 LEU A O 1
ATOM 633 N N . SER A 1 82 ? -2.966 -0.200 -8.012 1.00 94.62 82 SER A N 1
ATOM 634 C CA . SER A 1 82 ? -3.277 1.208 -8.271 1.00 94.62 82 SER A CA 1
ATOM 635 C C . SER A 1 82 ? -2.889 1.604 -9.693 1.00 94.62 82 SER A C 1
ATOM 637 O O . SER A 1 82 ? -1.931 1.082 -10.263 1.00 94.62 82 SER A O 1
ATOM 639 N N . CYS A 1 83 ? -3.632 2.545 -10.275 1.00 93.81 83 CYS A N 1
ATOM 640 C CA . CYS A 1 83 ? -3.314 3.100 -11.585 1.00 93.81 83 CYS A CA 1
ATOM 641 C C . CYS A 1 83 ? -1.981 3.867 -11.520 1.00 93.81 83 CYS A C 1
ATOM 643 O O . CYS A 1 83 ? -1.881 4.815 -10.743 1.00 93.81 83 CYS A O 1
ATOM 645 N N . PRO A 1 84 ? -0.975 3.555 -12.353 1.00 93.88 84 PRO A N 1
ATOM 646 C CA . PRO A 1 84 ? 0.320 4.234 -12.294 1.00 93.88 84 PRO A CA 1
ATOM 647 C C . PRO A 1 84 ? 0.261 5.714 -12.707 1.00 93.88 84 PRO A C 1
ATOM 649 O O . PRO A 1 84 ? 1.173 6.468 -12.392 1.00 93.88 84 PRO A O 1
ATOM 652 N N . ALA A 1 85 ? -0.794 6.147 -13.406 1.00 95.06 85 ALA A N 1
ATOM 653 C CA . ALA A 1 85 ? -0.927 7.529 -13.868 1.00 95.06 85 ALA A CA 1
ATOM 654 C C . ALA A 1 85 ? -1.593 8.459 -12.840 1.00 95.06 85 ALA A C 1
ATOM 656 O O . ALA A 1 85 ? -1.255 9.637 -12.772 1.00 95.06 85 ALA A O 1
ATOM 657 N N . CYS A 1 86 ? -2.556 7.953 -12.065 1.00 94.44 86 CYS A N 1
ATOM 658 C CA . CYS A 1 86 ? -3.367 8.765 -11.147 1.00 94.44 86 CYS A CA 1
ATOM 659 C C . CYS A 1 86 ? -3.452 8.206 -9.721 1.00 94.44 86 CYS A C 1
ATOM 661 O O . CYS A 1 86 ? -4.217 8.721 -8.910 1.00 94.44 86 CYS A O 1
ATOM 663 N N . LEU A 1 87 ? -2.724 7.124 -9.435 1.00 94.12 87 LEU A N 1
ATOM 664 C CA . LEU A 1 87 ? -2.671 6.417 -8.152 1.00 94.12 87 LEU A CA 1
ATOM 665 C C . LEU A 1 87 ? -4.031 5.948 -7.607 1.00 94.12 87 LEU A C 1
ATOM 667 O O . LEU A 1 87 ? -4.143 5.516 -6.466 1.00 94.12 87 LEU A O 1
ATOM 671 N N . THR A 1 88 ? -5.081 5.983 -8.427 1.00 95.25 88 THR A N 1
ATOM 672 C CA . THR A 1 88 ? -6.406 5.510 -8.028 1.00 95.25 88 THR A CA 1
ATOM 673 C C . THR A 1 88 ? -6.374 3.998 -7.838 1.00 95.25 88 THR A C 1
ATOM 675 O O . THR A 1 88 ? -5.920 3.279 -8.730 1.00 95.25 88 THR A O 1
ATOM 678 N N . THR A 1 89 ? -6.868 3.517 -6.699 1.00 93.56 89 THR A N 1
ATOM 679 C CA . THR A 1 89 ? -6.998 2.085 -6.416 1.00 93.56 89 THR A CA 1
ATOM 680 C C . THR A 1 89 ? -7.919 1.421 -7.435 1.00 93.56 89 THR A C 1
ATOM 682 O O . THR A 1 89 ? -9.061 1.839 -7.623 1.00 93.56 89 THR A O 1
ATOM 685 N N . LEU A 1 90 ? -7.406 0.382 -8.089 1.00 94.38 90 LEU A N 1
ATOM 686 C CA . LEU A 1 90 ? -8.106 -0.404 -9.101 1.00 94.38 90 LEU A CA 1
ATOM 687 C C . LEU A 1 90 ? -8.562 -1.759 -8.569 1.00 94.38 90 LEU A C 1
ATOM 689 O O . LEU A 1 90 ? -9.532 -2.306 -9.082 1.00 94.38 90 LEU A O 1
ATOM 693 N N . CYS A 1 91 ? -7.871 -2.328 -7.581 1.00 93.94 9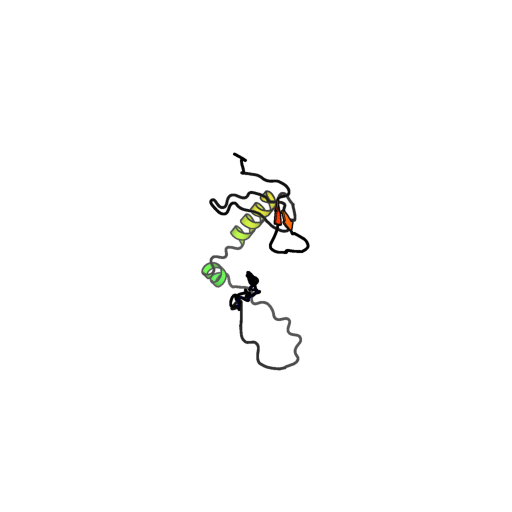1 CYS A N 1
ATOM 694 C CA . CYS A 1 91 ? -8.241 -3.619 -7.014 1.00 93.94 91 CYS A CA 1
ATOM 695 C C . CYS A 1 91 ? -7.736 -3.761 -5.578 1.00 93.94 91 CYS A C 1
ATOM 697 O O . CYS A 1 91 ? -6.561 -3.512 -5.315 1.00 93.94 91 CYS A O 1
ATOM 699 N N . ILE A 1 92 ? -8.628 -4.172 -4.673 1.00 93.19 92 ILE A N 1
ATOM 700 C CA . ILE A 1 92 ? -8.313 -4.438 -3.260 1.00 93.19 92 ILE A CA 1
ATOM 701 C C . ILE A 1 92 ? -8.025 -5.928 -3.028 1.00 93.19 92 ILE A C 1
ATOM 703 O O . ILE A 1 92 ? -7.320 -6.256 -2.092 1.00 93.19 92 ILE A O 1
ATOM 707 N N . ASP A 1 93 ? -8.562 -6.820 -3.86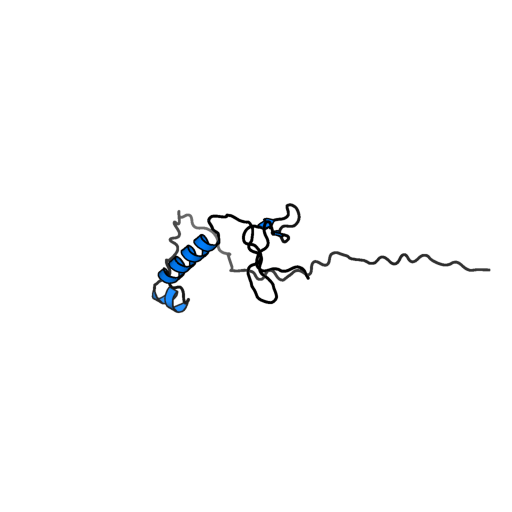4 1.00 92.75 93 ASP A N 1
ATOM 708 C CA . ASP A 1 93 ? -8.408 -8.272 -3.735 1.00 92.75 93 ASP A CA 1
ATOM 709 C C . ASP A 1 93 ? -7.641 -8.828 -4.940 1.00 92.75 93 ASP A C 1
ATOM 711 O O . ASP A 1 93 ? -8.165 -8.906 -6.057 1.00 92.75 93 ASP A O 1
ATOM 715 N N . CYS A 1 94 ? -6.374 -9.165 -4.720 1.00 93.5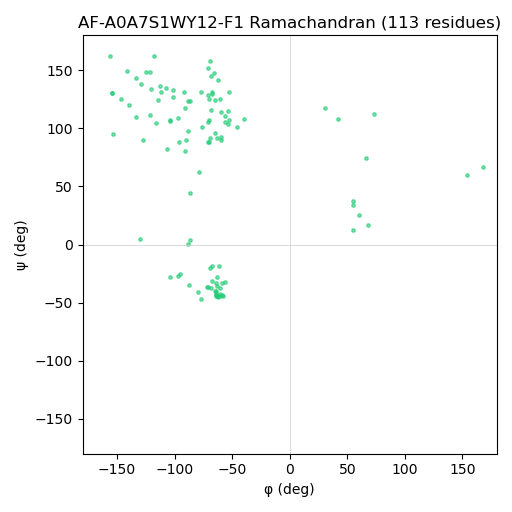6 94 CYS A N 1
ATOM 716 C CA . CYS A 1 94 ? -5.459 -9.618 -5.758 1.00 93.56 94 CYS A CA 1
ATOM 717 C C . CYS A 1 94 ? -4.924 -11.003 -5.433 1.00 93.56 94 CYS A C 1
ATOM 719 O O . CYS A 1 94 ? -4.707 -11.328 -4.270 1.00 93.56 94 CYS A O 1
ATOM 721 N N . GLN A 1 95 ? -4.645 -11.770 -6.486 1.00 93.50 95 GLN A N 1
ATOM 722 C CA . GLN A 1 95 ? -3.967 -13.056 -6.369 1.00 93.50 95 GLN A CA 1
ATOM 723 C C . GLN A 1 95 ? -2.599 -13.000 -7.038 1.00 93.50 95 GLN A C 1
ATOM 725 O O . GLN A 1 95 ? -2.496 -12.665 -8.229 1.00 93.50 95 GLN A O 1
ATOM 730 N N . GLN A 1 96 ? -1.565 -13.339 -6.276 1.00 95.50 96 GLN A N 1
ATOM 731 C CA . GLN A 1 96 ? -0.197 -13.468 -6.765 1.00 95.50 96 GLN A CA 1
ATOM 732 C C . GLN A 1 96 ? -0.064 -14.678 -7.703 1.00 95.50 96 GLN A C 1
ATOM 734 O O . GLN A 1 96 ? 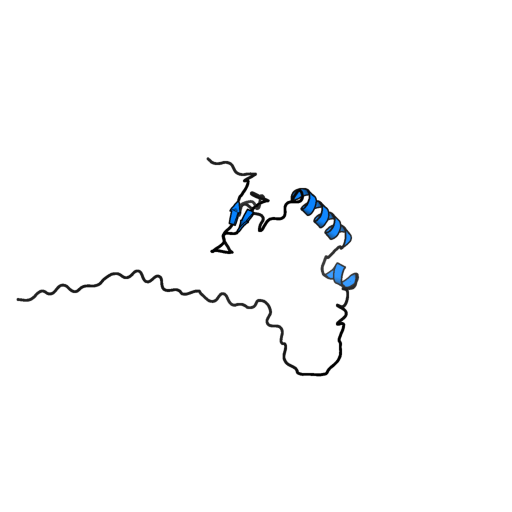-0.723 -15.707 -7.541 1.00 95.50 96 GLN A O 1
ATOM 739 N N . HIS A 1 97 ? 0.777 -14.553 -8.728 1.00 95.62 97 HIS A N 1
ATOM 740 C CA . HIS A 1 97 ? 1.074 -15.654 -9.639 1.00 95.62 97 HIS A CA 1
ATOM 741 C C . HIS A 1 97 ? 2.047 -16.658 -9.000 1.00 95.62 97 HIS A C 1
ATOM 743 O O . HIS A 1 97 ? 3.120 -16.272 -8.544 1.00 95.62 97 HIS A O 1
ATOM 749 N N . GLU A 1 98 ? 1.728 -17.957 -9.058 1.00 94.31 98 GLU A N 1
ATOM 750 C CA . GLU A 1 98 ? 2.488 -19.026 -8.377 1.00 94.31 98 GLU A CA 1
ATOM 751 C C . GLU A 1 98 ? 3.967 -19.112 -8.798 1.00 94.31 98 GLU A C 1
ATOM 753 O O . GLU A 1 98 ? 4.829 -19.451 -7.994 1.00 94.31 98 GLU A O 1
ATOM 758 N N . VAL A 1 99 ? 4.278 -18.806 -10.064 1.00 96.00 99 VAL A N 1
ATOM 759 C CA . VAL A 1 99 ? 5.650 -18.896 -10.610 1.00 96.00 99 VAL A CA 1
ATOM 760 C C . VAL A 1 99 ? 6.376 -17.549 -10.592 1.00 96.00 99 VAL A C 1
ATOM 762 O O . VAL A 1 99 ? 7.602 -17.497 -10.550 1.00 96.00 99 VAL A O 1
ATOM 765 N N . TYR A 1 100 ? 5.630 -16.445 -10.653 1.00 96.00 100 TYR A N 1
ATOM 766 C CA . TYR A 1 100 ? 6.186 -15.107 -10.861 1.00 96.00 100 TYR A CA 1
ATOM 767 C C . TYR A 1 100 ? 5.671 -14.196 -9.756 1.00 96.00 100 TYR A C 1
ATOM 769 O O . TYR A 1 100 ? 4.637 -13.555 -9.904 1.00 96.00 100 TYR A O 1
ATOM 777 N N . LEU A 1 101 ? 6.408 -14.133 -8.648 1.00 92.00 101 LEU A N 1
ATOM 778 C CA . LEU A 1 101 ? 5.980 -13.437 -7.429 1.00 92.00 101 LEU A CA 1
ATOM 779 C C . LEU A 1 101 ? 5.742 -11.926 -7.626 1.00 92.00 101 LEU A C 1
ATOM 781 O O . LEU A 1 101 ? 5.060 -11.285 -6.836 1.00 92.00 101 LEU A O 1
ATOM 785 N N . ASN A 1 102 ? 6.281 -11.336 -8.693 1.00 93.25 102 ASN A N 1
ATOM 786 C CA . ASN A 1 102 ? 6.060 -9.935 -9.052 1.00 93.25 102 ASN A CA 1
ATOM 787 C C . ASN A 1 102 ? 4.830 -9.706 -9.950 1.00 93.25 102 ASN A C 1
ATOM 789 O O . ASN A 1 102 ? 4.577 -8.569 -10.348 1.00 93.25 102 ASN A O 1
ATOM 793 N N . GLN A 1 103 ? 4.095 -10.759 -10.311 1.00 95.00 103 GLN A N 1
ATOM 794 C CA . GLN A 1 103 ? 2.888 -10.668 -11.123 1.00 95.00 103 GLN A CA 1
ATOM 795 C C . GLN A 1 103 ? 1.657 -10.934 -10.265 1.00 95.00 103 GLN A C 1
ATOM 797 O O . GLN A 1 103 ? 1.598 -11.892 -9.497 1.00 95.00 103 GLN A O 1
ATOM 802 N N . TYR A 1 104 ? 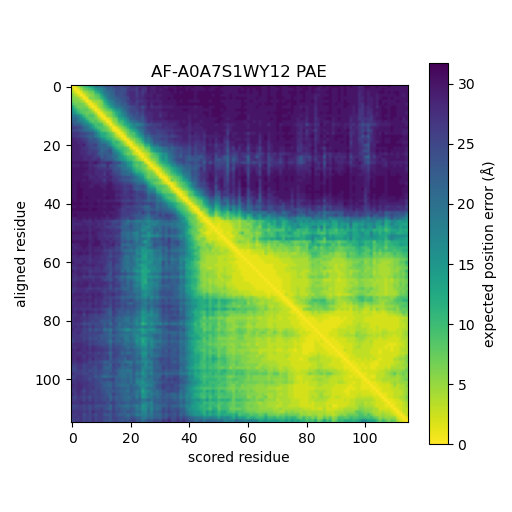0.649 -10.091 -10.450 1.00 95.94 104 TYR A N 1
ATOM 803 C CA . TYR A 1 104 ? -0.599 -10.129 -9.704 1.00 95.94 104 TYR A CA 1
ATOM 804 C C . TYR A 1 104 ? -1.756 -9.994 -10.680 1.00 95.94 104 TYR A C 1
ATOM 806 O O . TYR A 1 104 ? -1.669 -9.242 -11.656 1.00 95.94 104 TYR A O 1
ATOM 814 N N . ARG A 1 105 ? -2.855 -10.697 -10.407 1.00 93.81 105 ARG A N 1
ATOM 815 C CA . ARG A 1 105 ? -4.108 -10.511 -11.140 1.00 93.81 105 ARG A CA 1
ATOM 816 C C . ARG A 1 105 ? -5.172 -9.915 -10.230 1.00 93.81 105 ARG A C 1
ATOM 818 O O . ARG A 1 105 ? -5.332 -10.347 -9.090 1.00 93.81 105 ARG A O 1
ATOM 825 N N . ALA A 1 106 ? -5.905 -8.944 -10.763 1.00 94.00 106 ALA A N 1
ATOM 826 C CA . ALA A 1 106 ? -7.060 -8.361 -10.098 1.00 94.00 106 ALA A CA 1
ATOM 827 C C . ALA A 1 106 ? -8.220 -9.366 -10.085 1.00 94.00 106 ALA A C 1
ATOM 829 O O . ALA A 1 106 ? -8.585 -9.885 -11.143 1.00 94.00 106 ALA A O 1
ATOM 830 N N . MET A 1 107 ? -8.818 -9.610 -8.918 1.00 91.94 107 MET A N 1
ATOM 831 C CA . MET A 1 107 ? -10.035 -10.426 -8.826 1.00 91.94 107 MET A CA 1
ATOM 832 C C . MET A 1 107 ? -11.276 -9.617 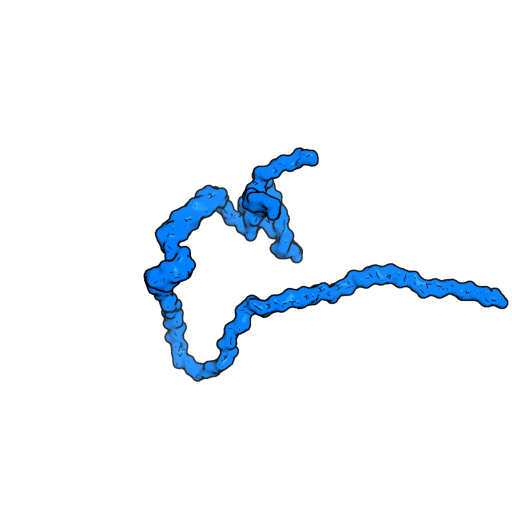-9.207 1.00 91.94 107 MET A C 1
ATOM 834 O O . MET A 1 107 ? -12.128 -10.102 -9.950 1.00 91.94 107 MET A O 1
ATOM 838 N N . PHE A 1 108 ? -11.341 -8.356 -8.766 1.00 90.25 108 PHE A N 1
ATOM 839 C CA . PHE A 1 108 ? -12.417 -7.419 -9.093 1.00 90.25 108 PHE A CA 1
ATOM 840 C C . PHE A 1 108 ? -11.854 -6.025 -9.353 1.00 90.25 108 PHE A C 1
ATOM 842 O O . PHE A 1 108 ? -11.235 -5.429 -8.474 1.00 90.25 108 PHE A O 1
ATOM 849 N N . VAL A 1 109 ? -12.071 -5.498 -10.559 1.00 92.50 109 VAL A N 1
ATOM 850 C CA . VAL A 1 109 ? -11.570 -4.175 -10.948 1.00 92.50 109 VAL A CA 1
ATOM 851 C C . VAL A 1 109 ? -12.616 -3.102 -10.654 1.00 92.50 109 VAL A C 1
ATOM 853 O O . VAL A 1 109 ? -13.775 -3.223 -11.050 1.00 92.50 109 VAL A O 1
ATOM 856 N N . MET A 1 110 ? -12.184 -2.032 -9.998 1.00 92.31 110 MET A N 1
ATOM 857 C CA . MET A 1 110 ? -12.930 -0.797 -9.769 1.00 92.31 110 MET A CA 1
ATOM 858 C C . MET A 1 110 ? -12.210 0.379 -10.445 1.00 92.31 110 MET A C 1
ATOM 860 O O . MET A 1 110 ? -11.041 0.278 -10.812 1.00 92.31 110 MET A O 1
ATOM 864 N N . ASN A 1 111 ? -12.919 1.492 -10.655 1.00 92.38 111 ASN A N 1
ATOM 865 C CA . ASN A 1 111 ? -12.338 2.752 -11.144 1.00 92.38 111 ASN A CA 1
ATOM 866 C C . ASN A 1 111 ? -11.650 2.659 -12.527 1.00 92.38 111 ASN A C 1
ATOM 868 O O . ASN A 1 111 ? -10.790 3.475 -12.853 1.00 92.38 111 ASN A O 1
ATOM 872 N N . CYS A 1 112 ? -12.051 1.692 -13.360 1.00 88.44 112 CYS A N 1
ATOM 873 C CA . CYS A 1 112 ? -11.545 1.494 -14.717 1.00 88.44 112 CYS A CA 1
ATOM 874 C C . CYS A 1 112 ? -12.707 1.378 -15.715 1.00 88.44 112 CYS A C 1
ATOM 876 O O . CYS A 1 112 ? -13.696 0.698 -15.441 1.00 88.44 112 CYS A O 1
ATOM 878 N N . ALA A 1 113 ? -12.575 2.022 -16.876 1.00 87.50 113 ALA A N 1
ATOM 879 C CA . ALA A 1 113 ? -13.488 1.884 -18.006 1.00 87.50 113 ALA A CA 1
ATOM 880 C C . ALA A 1 113 ? -12.705 1.380 -19.224 1.00 87.50 113 ALA A C 1
ATOM 882 O O . ALA A 1 113 ? -11.625 1.893 -19.520 1.00 87.50 113 ALA A O 1
ATOM 883 N N . VAL A 1 114 ? -13.248 0.380 -19.920 1.00 82.00 114 VAL A N 1
ATOM 884 C CA . VAL A 1 114 ? -12.666 -0.147 -21.161 1.00 82.00 114 VAL A CA 1
ATOM 885 C C . VAL A 1 114 ? -13.269 0.633 -22.325 1.00 82.00 114 VAL A C 1
ATOM 887 O O . VAL A 1 114 ? -14.488 0.623 -22.497 1.00 82.00 114 VAL A O 1
ATOM 890 N N . GLY A 1 115 ? -12.418 1.347 -23.061 1.00 70.56 115 GLY A N 1
ATOM 891 C CA . GLY A 1 115 ? -12.778 2.129 -24.248 1.00 70.56 115 GLY A CA 1
ATOM 892 C C . GLY A 1 115 ? -12.311 1.489 -25.543 1.00 70.56 115 GLY A C 1
ATOM 893 O O . GLY A 1 115 ? -11.446 0.586 -25.478 1.00 70.56 115 GLY A O 1
#